Protein AF-A0A537J9L7-F1 (afdb_monomer_lite)

Foldseek 3Di:
DDDDDDDDDPPPPPPDPPPCPPPPPPPQKDEDEDEDELPDQWKKKAFQAWKWKAQPVPRDIDIDGHGIWTWGADPADTDIPNDDGGQKIKIADPDDWMDIPNRTDIGIYIYGYD

Structure (mmCIF, N/CA/C/O backbone):
data_AF-A0A537J9L7-F1
#
_entry.id   AF-A0A537J9L7-F1
#
loop_
_atom_site.group_PDB
_atom_site.id
_atom_site.type_symbol
_atom_site.label_atom_id
_atom_site.label_alt_id
_atom_site.label_comp_id
_atom_site.label_asym_id
_atom_site.label_entity_id
_atom_site.label_seq_id
_atom_site.pdbx_PDB_ins_code
_atom_site.Cartn_x
_atom_site.Cartn_y
_atom_site.Cartn_z
_atom_site.occupancy
_atom_site.B_iso_or_equiv
_atom_site.auth_seq_id
_atom_site.auth_comp_id
_atom_site.auth_asym_id
_atom_site.auth_atom_id
_atom_site.pdbx_PDB_model_num
ATOM 1 N N . MET A 1 1 ? 36.275 4.404 -80.588 1.00 40.88 1 MET A N 1
ATOM 2 C CA . MET A 1 1 ? 36.766 4.794 -79.246 1.00 40.88 1 MET A CA 1
ATOM 3 C C . MET A 1 1 ? 35.590 5.346 -78.438 1.00 40.88 1 MET A C 1
ATOM 5 O O . MET A 1 1 ? 34.680 5.914 -79.023 1.00 40.88 1 MET A O 1
ATOM 9 N N . ARG A 1 2 ? 35.578 5.025 -77.138 1.00 37.34 2 ARG A N 1
ATOM 10 C CA . ARG A 1 2 ? 34.521 5.150 -76.103 1.00 37.34 2 ARG A CA 1
ATOM 11 C C . ARG A 1 2 ? 33.831 6.533 -76.073 1.00 37.34 2 ARG A C 1
ATOM 13 O O . ARG A 1 2 ? 34.521 7.538 -76.055 1.00 37.34 2 ARG A O 1
ATOM 20 N N . ARG A 1 3 ? 32.500 6.617 -76.245 1.00 44.59 3 ARG A N 1
ATOM 21 C CA . ARG A 1 3 ? 31.430 6.669 -75.208 1.00 44.59 3 ARG A CA 1
ATOM 22 C C . ARG A 1 3 ? 31.696 7.649 -74.057 1.00 44.59 3 ARG A C 1
ATOM 24 O O . ARG A 1 3 ? 32.409 7.277 -73.135 1.00 44.59 3 ARG A O 1
ATOM 31 N N . VAL A 1 4 ? 30.999 8.792 -74.047 1.00 41.19 4 VAL A N 1
ATOM 32 C CA . VAL A 1 4 ? 30.628 9.516 -72.815 1.00 41.19 4 VAL A CA 1
ATOM 33 C C . VAL A 1 4 ? 29.240 10.147 -73.004 1.00 41.19 4 VAL A C 1
ATOM 35 O O . VAL A 1 4 ? 29.098 11.177 -73.652 1.00 41.19 4 VAL A O 1
ATOM 38 N N . VAL A 1 5 ? 28.208 9.494 -72.464 1.00 42.59 5 VAL A N 1
ATOM 39 C CA . VAL A 1 5 ? 26.888 10.092 -72.206 1.00 42.59 5 VAL A CA 1
ATOM 40 C C . VAL A 1 5 ? 26.945 10.582 -70.764 1.00 42.59 5 VAL A C 1
ATOM 42 O O . VAL A 1 5 ? 27.131 9.781 -69.848 1.00 42.59 5 VAL A O 1
ATOM 45 N N . ALA A 1 6 ? 26.875 11.897 -70.570 1.00 43.22 6 ALA A N 1
ATOM 46 C CA . ALA A 1 6 ? 26.967 12.521 -69.259 1.00 43.22 6 ALA A CA 1
ATOM 47 C C . ALA A 1 6 ? 25.659 12.317 -68.475 1.00 43.22 6 ALA A C 1
ATOM 49 O O . ALA A 1 6 ? 24.666 13.002 -68.689 1.00 43.22 6 ALA A O 1
ATOM 50 N N . ALA A 1 7 ? 25.696 11.298 -67.617 1.00 40.88 7 ALA A N 1
ATOM 51 C CA . ALA A 1 7 ? 25.102 11.208 -66.286 1.00 40.88 7 ALA A CA 1
ATOM 52 C C . ALA A 1 7 ? 23.870 12.091 -65.986 1.00 40.88 7 ALA A C 1
ATOM 54 O O . ALA A 1 7 ? 23.977 13.169 -65.406 1.00 40.88 7 ALA A O 1
ATOM 55 N N . ALA A 1 8 ? 22.683 11.543 -66.246 1.00 49.94 8 ALA A N 1
ATOM 56 C CA . ALA A 1 8 ? 21.490 11.863 -65.474 1.00 49.94 8 ALA A CA 1
ATOM 57 C C . ALA A 1 8 ? 21.466 10.960 -64.233 1.00 49.94 8 ALA A C 1
ATOM 59 O O . ALA A 1 8 ? 21.134 9.787 -64.349 1.00 49.94 8 ALA A O 1
ATOM 60 N N . LEU A 1 9 ? 21.856 11.473 -63.065 1.00 41.25 9 LEU A N 1
ATOM 61 C CA . LEU A 1 9 ? 21.552 10.867 -61.761 1.00 41.25 9 LEU A CA 1
ATOM 62 C C . LEU A 1 9 ? 21.852 11.894 -60.662 1.00 41.25 9 LEU A C 1
ATOM 64 O O . LEU A 1 9 ? 22.843 11.819 -59.940 1.00 41.25 9 LEU A O 1
ATOM 68 N N . ALA A 1 10 ? 20.977 12.896 -60.555 1.00 45.22 10 ALA A N 1
ATOM 69 C CA . ALA A 1 10 ? 20.867 13.717 -59.356 1.00 45.22 10 ALA A CA 1
ATOM 70 C C . ALA A 1 10 ? 20.276 12.834 -58.248 1.00 45.22 10 ALA A C 1
ATOM 72 O O . ALA A 1 10 ? 19.066 12.773 -58.041 1.00 45.22 10 ALA A O 1
ATOM 73 N N . VAL A 1 11 ? 21.156 12.069 -57.604 1.00 48.31 11 VAL A N 1
ATOM 74 C CA . VAL A 1 11 ? 20.859 11.208 -56.463 1.00 48.31 11 VAL A CA 1
ATOM 75 C C . VAL A 1 11 ? 20.385 12.097 -55.318 1.00 48.31 11 VAL A C 1
ATOM 77 O O . VAL A 1 11 ? 21.160 12.744 -54.618 1.00 48.31 11 VAL A O 1
ATOM 80 N N . SER A 1 12 ? 19.067 12.157 -55.168 1.00 44.59 12 SER A N 1
ATOM 81 C CA . SER A 1 12 ? 18.372 12.725 -54.024 1.00 44.59 12 SER A CA 1
ATOM 82 C C . SER A 1 12 ? 18.636 11.815 -52.822 1.00 44.59 12 SER A C 1
ATOM 84 O O . SER A 1 12 ? 17.889 10.878 -52.565 1.00 44.59 12 SER A O 1
ATOM 86 N N . LEU A 1 13 ? 19.746 12.030 -52.118 1.00 45.38 13 LEU A N 1
ATOM 87 C CA . LEU A 1 13 ? 20.091 11.251 -50.926 1.00 45.38 13 LEU A CA 1
ATOM 88 C C . LEU A 1 13 ? 20.597 12.163 -49.808 1.00 45.38 13 LEU A C 1
ATOM 90 O O . LEU A 1 13 ? 21.696 12.010 -49.291 1.00 45.38 13 LEU A O 1
ATOM 94 N N . VAL A 1 14 ? 19.767 13.136 -49.435 1.00 48.94 14 VAL A N 1
ATOM 95 C CA . VAL A 1 14 ? 19.960 13.949 -48.226 1.00 48.94 14 VAL A CA 1
ATOM 96 C C . VAL A 1 14 ? 18.695 13.874 -47.375 1.00 48.94 14 VAL A C 1
ATOM 98 O O . VAL A 1 14 ? 18.113 14.892 -47.066 1.00 48.94 14 VAL A O 1
ATOM 101 N N . TYR A 1 15 ? 18.209 12.676 -47.037 1.00 44.31 15 TYR A N 1
ATOM 102 C CA . TYR A 1 15 ? 17.144 12.500 -46.032 1.00 44.31 15 TYR A CA 1
ATOM 103 C C . TYR A 1 15 ? 17.119 11.058 -45.510 1.00 44.31 15 TYR A C 1
ATOM 105 O O . TYR A 1 15 ? 16.225 10.294 -45.843 1.00 44.31 15 TYR A O 1
ATOM 113 N N . ALA A 1 16 ? 18.105 10.656 -44.703 1.00 45.28 16 ALA A N 1
ATOM 114 C CA . ALA A 1 16 ? 17.969 9.471 -43.840 1.00 45.28 16 ALA A CA 1
ATOM 115 C C . ALA A 1 16 ? 19.059 9.397 -42.754 1.00 45.28 16 ALA A C 1
ATOM 117 O O . ALA A 1 16 ? 19.626 8.341 -42.503 1.00 45.28 16 ALA A O 1
ATOM 118 N N . VAL A 1 17 ? 19.366 10.510 -42.084 1.00 45.06 17 VAL A N 1
ATOM 119 C CA . VAL A 1 17 ? 20.035 10.453 -40.768 1.00 45.06 17 VAL A CA 1
ATOM 120 C C . VAL A 1 17 ? 19.106 11.064 -39.722 1.00 45.06 17 VAL A C 1
ATOM 122 O O . VAL A 1 17 ? 19.493 11.859 -38.877 1.00 45.06 17 VAL A O 1
ATOM 125 N N . ALA A 1 18 ? 17.824 10.700 -39.794 1.00 44.88 18 ALA A N 1
ATOM 126 C CA . ALA A 1 18 ? 16.973 10.747 -38.619 1.00 44.88 18 ALA A CA 1
ATOM 127 C C . ALA A 1 18 ? 17.392 9.541 -37.782 1.00 44.88 18 ALA A C 1
ATOM 129 O O . ALA A 1 18 ? 17.068 8.403 -38.122 1.00 44.88 18 ALA A O 1
ATOM 130 N N . GLY A 1 19 ? 18.205 9.788 -36.753 1.00 44.50 19 GLY A N 1
ATOM 131 C CA . GLY A 1 19 ? 18.598 8.772 -35.790 1.00 44.50 19 GLY A CA 1
ATOM 132 C C . GLY A 1 19 ? 17.366 7.974 -35.392 1.00 44.50 19 GLY A C 1
ATOM 133 O O . GLY A 1 19 ? 16.403 8.537 -34.870 1.00 44.50 19 GLY A O 1
ATOM 134 N N . ALA A 1 20 ? 17.384 6.679 -35.702 1.00 46.75 20 ALA A N 1
ATOM 135 C CA . ALA A 1 20 ? 16.354 5.731 -35.329 1.00 46.75 20 ALA A CA 1
ATOM 136 C C . ALA A 1 20 ? 16.357 5.597 -33.802 1.00 46.75 20 ALA A C 1
ATOM 138 O O . ALA A 1 20 ? 16.870 4.635 -33.229 1.00 46.75 20 ALA A O 1
ATOM 139 N N . ARG A 1 21 ? 15.800 6.601 -33.123 1.00 49.91 21 ARG A N 1
ATOM 140 C CA . ARG A 1 21 ? 15.359 6.507 -31.744 1.00 49.91 21 ARG A CA 1
ATOM 141 C C . ARG A 1 21 ? 14.213 5.515 -31.816 1.00 49.91 21 ARG A C 1
ATOM 143 O O . ARG A 1 21 ? 13.104 5.877 -32.200 1.00 49.91 21 ARG A O 1
ATOM 150 N N . ARG A 1 22 ? 14.533 4.234 -31.593 1.00 53.59 22 ARG A N 1
ATOM 151 C CA . ARG A 1 22 ? 13.537 3.164 -31.506 1.00 53.59 22 ARG A CA 1
ATOM 152 C C . ARG A 1 22 ? 12.390 3.719 -30.660 1.00 53.59 22 ARG A C 1
ATOM 154 O O . ARG A 1 22 ? 12.694 4.230 -29.578 1.00 53.59 22 ARG A O 1
ATOM 161 N N . PRO A 1 23 ? 11.134 3.704 -31.136 1.00 50.44 23 PRO A N 1
ATOM 162 C CA . PRO A 1 23 ? 10.026 4.106 -30.291 1.00 50.44 23 PRO A CA 1
ATOM 163 C C . PRO A 1 23 ? 10.133 3.262 -29.024 1.00 50.44 23 PRO A C 1
ATOM 165 O O . PRO A 1 23 ? 10.124 2.032 -29.090 1.00 50.44 23 PRO A O 1
ATOM 168 N N . ALA A 1 24 ? 10.358 3.919 -27.886 1.00 59.25 24 ALA A N 1
ATOM 169 C CA . ALA A 1 24 ? 10.201 3.258 -26.609 1.00 59.25 24 ALA A CA 1
ATOM 170 C C . ALA A 1 24 ? 8.742 2.817 -26.602 1.00 59.25 24 ALA A C 1
ATOM 172 O O . ALA A 1 24 ? 7.848 3.662 -26.661 1.00 59.25 24 ALA A O 1
ATOM 173 N N . LEU A 1 25 ? 8.504 1.506 -26.664 1.00 55.66 25 LEU A N 1
ATOM 174 C CA . LEU A 1 25 ? 7.165 0.976 -26.484 1.00 55.66 25 LEU A CA 1
ATOM 175 C C . LEU A 1 25 ? 6.697 1.519 -25.137 1.00 55.66 25 LEU A C 1
ATOM 177 O O . LEU A 1 25 ? 7.298 1.207 -24.108 1.00 55.66 25 LEU A O 1
ATOM 181 N N . ALA A 1 26 ? 5.699 2.400 -25.168 1.00 54.97 26 ALA A N 1
ATOM 182 C CA . ALA A 1 26 ? 5.035 2.893 -23.978 1.00 54.97 26 ALA A CA 1
ATOM 183 C C . ALA A 1 26 ? 4.293 1.698 -23.373 1.00 54.97 26 ALA A C 1
ATOM 185 O O . ALA A 1 26 ? 3.144 1.420 -23.698 1.00 54.97 26 ALA A O 1
ATOM 186 N N . PHE A 1 27 ? 5.013 0.907 -22.586 1.00 53.00 27 PHE A N 1
ATOM 187 C CA . PHE A 1 27 ? 4.430 -0.142 -21.779 1.00 53.00 27 PHE A CA 1
ATOM 188 C C . PHE A 1 27 ? 3.949 0.530 -20.501 1.00 53.00 27 PHE A C 1
ATOM 190 O O . PHE A 1 27 ? 4.728 0.738 -19.573 1.00 53.00 27 PHE A O 1
ATOM 197 N N . GLU A 1 28 ? 2.678 0.922 -20.478 1.00 59.97 28 GLU A N 1
ATOM 198 C CA . GLU A 1 28 ? 2.016 1.222 -19.215 1.00 59.97 28 GLU A CA 1
ATOM 199 C C . GLU A 1 28 ? 1.776 -0.112 -18.501 1.00 59.97 28 GLU A C 1
ATOM 201 O O . GLU A 1 28 ? 1.071 -0.976 -19.035 1.00 59.97 28 GLU A O 1
ATOM 206 N N . PRO A 1 29 ? 2.385 -0.337 -17.322 1.00 60.00 29 PRO A N 1
ATOM 207 C CA . PRO A 1 29 ? 2.087 -1.525 -16.546 1.00 60.00 29 PRO A CA 1
ATOM 208 C C . PRO A 1 29 ? 0.586 -1.545 -16.236 1.00 60.00 29 PRO A C 1
ATOM 210 O O . PRO A 1 29 ? 0.025 -0.490 -15.925 1.00 60.00 29 PRO A O 1
ATOM 213 N N . PRO A 1 30 ? -0.077 -2.713 -16.273 1.00 62.72 30 PRO A N 1
ATOM 214 C CA . PRO A 1 30 ? -1.477 -2.793 -15.885 1.00 62.72 30 PRO A CA 1
ATOM 215 C C . PRO A 1 30 ? -1.659 -2.238 -14.463 1.00 62.72 30 PRO A C 1
ATOM 217 O O . PRO A 1 30 ? -0.919 -2.592 -13.540 1.00 62.72 30 PRO A O 1
ATOM 220 N N . LEU A 1 31 ? -2.634 -1.338 -14.302 1.00 64.75 31 LEU A N 1
ATOM 221 C CA . LEU A 1 31 ? -3.031 -0.787 -13.009 1.00 64.75 31 LEU A CA 1
ATOM 222 C C . LEU A 1 31 ? -4.081 -1.703 -12.385 1.00 64.75 31 LEU A C 1
ATOM 224 O O . LEU A 1 31 ? -5.191 -1.829 -12.903 1.00 64.75 31 LEU A O 1
ATOM 228 N N . ILE A 1 32 ? -3.743 -2.309 -11.253 1.00 69.25 32 ILE A N 1
ATOM 229 C CA . ILE A 1 32 ? -4.633 -3.186 -10.503 1.00 69.25 32 ILE A CA 1
ATOM 230 C C . ILE A 1 32 ? -5.061 -2.453 -9.236 1.00 69.25 32 ILE A C 1
ATOM 232 O O . ILE A 1 32 ? -4.240 -2.008 -8.435 1.00 69.25 32 ILE A O 1
ATOM 236 N N . ARG A 1 33 ? -6.372 -2.302 -9.058 1.00 68.00 33 ARG A N 1
ATOM 237 C CA . ARG A 1 33 ? -6.948 -1.675 -7.867 1.00 68.00 33 ARG A CA 1
ATOM 238 C C . ARG A 1 33 ? -7.299 -2.763 -6.868 1.00 68.00 33 ARG A C 1
ATOM 240 O O . ARG A 1 33 ? -8.108 -3.635 -7.175 1.00 68.00 33 ARG A O 1
ATOM 247 N N . VAL A 1 34 ? -6.706 -2.697 -5.685 1.00 63.03 34 VAL A N 1
ATOM 248 C CA . VAL A 1 34 ? -7.004 -3.602 -4.577 1.00 63.03 34 VAL A CA 1
ATOM 249 C C . VAL A 1 34 ? -7.701 -2.775 -3.503 1.00 63.03 34 VAL A C 1
ATOM 251 O O . VAL A 1 34 ? -7.100 -1.918 -2.855 1.00 63.03 34 VAL A O 1
ATOM 254 N N . GLY A 1 35 ? -9.009 -2.992 -3.360 1.00 58.38 35 GLY A N 1
ATOM 255 C CA . GLY A 1 35 ? -9.789 -2.360 -2.300 1.00 58.38 35 GLY A CA 1
ATOM 256 C C . GLY A 1 35 ? -9.336 -2.871 -0.936 1.00 58.38 35 GLY A C 1
ATOM 257 O O . GLY A 1 35 ? -9.283 -4.081 -0.720 1.00 58.38 35 GLY A O 1
ATOM 258 N N . VAL A 1 36 ? -9.016 -1.954 -0.027 1.00 59.00 36 VAL A N 1
ATOM 259 C CA . VAL A 1 36 ? -8.751 -2.261 1.379 1.00 59.00 36 VAL A CA 1
ATOM 260 C C . VAL A 1 36 ? -10.028 -1.968 2.149 1.00 59.00 36 VAL A C 1
ATOM 262 O O . VAL A 1 36 ? -10.325 -0.812 2.455 1.00 59.00 36 VAL A O 1
ATOM 265 N N . ALA A 1 37 ? -10.804 -3.014 2.427 1.00 54.00 37 ALA A N 1
ATOM 266 C CA . ALA A 1 37 ? -11.965 -2.888 3.297 1.00 54.00 37 ALA A CA 1
ATOM 267 C C . ALA A 1 37 ? -11.502 -2.489 4.707 1.00 54.00 37 ALA A C 1
ATOM 269 O O . ALA A 1 37 ? -10.562 -3.084 5.232 1.00 54.00 37 ALA A O 1
ATOM 270 N N . VAL A 1 38 ? -12.177 -1.516 5.329 1.00 53.62 38 VAL A N 1
ATOM 271 C CA . VAL A 1 38 ? -11.893 -1.059 6.708 1.00 53.62 38 VAL A CA 1
ATOM 272 C C . VAL A 1 38 ? -11.978 -2.196 7.738 1.00 53.62 38 VAL A C 1
ATOM 274 O O . VAL A 1 38 ? -11.358 -2.109 8.793 1.00 53.62 38 VAL A O 1
ATOM 277 N N . GLU A 1 39 ? -12.693 -3.279 7.426 1.00 56.97 39 GLU A N 1
ATOM 278 C CA . GLU A 1 39 ? -12.819 -4.465 8.285 1.00 56.97 39 GLU A CA 1
ATOM 279 C C . GLU A 1 39 ? -11.586 -5.387 8.268 1.00 56.97 39 GLU A C 1
ATOM 281 O O . GLU A 1 39 ? -11.473 -6.274 9.114 1.00 56.97 39 GLU A O 1
ATOM 286 N N . LEU A 1 40 ? -10.644 -5.190 7.336 1.00 66.88 40 LEU A N 1
ATOM 287 C CA . LEU A 1 40 ? -9.374 -5.914 7.331 1.00 66.88 40 LEU A CA 1
ATOM 288 C C . LEU A 1 40 ? -8.335 -5.145 8.163 1.00 66.88 40 LEU A C 1
ATOM 290 O O . LEU A 1 40 ? -8.035 -3.995 7.839 1.00 66.88 40 LEU A O 1
ATOM 294 N N . PRO A 1 41 ? -7.733 -5.766 9.197 1.00 80.44 41 PRO A N 1
ATOM 295 C CA . PRO A 1 41 ? -6.807 -5.074 10.097 1.00 80.44 41 PRO A CA 1
ATOM 296 C C . PRO A 1 41 ? -5.519 -4.631 9.394 1.00 80.44 41 PRO A C 1
ATOM 298 O O . PRO A 1 41 ? -4.894 -3.665 9.816 1.00 80.44 41 PRO A O 1
ATOM 301 N N . ALA A 1 42 ? -5.126 -5.320 8.320 1.00 87.75 42 ALA A N 1
ATOM 302 C CA . ALA A 1 42 ? -4.017 -4.935 7.462 1.00 87.75 42 ALA A CA 1
ATOM 303 C C . ALA A 1 42 ? -4.124 -5.615 6.090 1.00 87.75 42 ALA A C 1
ATOM 305 O O . ALA A 1 42 ? -4.712 -6.692 5.958 1.00 87.75 42 ALA A O 1
ATOM 306 N N . ILE A 1 43 ? -3.471 -5.031 5.085 1.00 90.69 43 ILE A N 1
ATOM 307 C CA . ILE A 1 43 ? -3.077 -5.744 3.865 1.00 90.69 43 ILE A CA 1
ATOM 308 C C . ILE A 1 43 ? -1.582 -5.993 3.903 1.00 90.69 43 ILE A C 1
ATOM 310 O O . ILE A 1 43 ? -0.786 -5.067 4.054 1.00 90.69 43 ILE A O 1
ATOM 314 N N . ARG A 1 44 ? -1.203 -7.256 3.714 1.00 93.94 44 ARG A N 1
ATOM 315 C CA . ARG A 1 44 ? 0.190 -7.640 3.541 1.00 93.94 44 ARG A CA 1
ATOM 316 C C . ARG A 1 44 ? 0.582 -7.491 2.080 1.00 93.94 44 ARG A C 1
ATOM 318 O O . ARG A 1 44 ? -0.059 -8.077 1.209 1.00 93.94 44 ARG A O 1
ATOM 325 N N . ILE A 1 45 ? 1.658 -6.753 1.839 1.00 94.69 45 ILE A N 1
ATOM 326 C CA . ILE A 1 45 ? 2.304 -6.630 0.539 1.00 94.69 45 ILE A CA 1
ATOM 327 C C . ILE A 1 45 ? 3.669 -7.293 0.607 1.00 94.69 45 ILE A C 1
ATOM 329 O O . ILE A 1 45 ? 4.520 -6.875 1.388 1.00 94.69 45 ILE A O 1
ATOM 333 N N . ASP A 1 46 ? 3.881 -8.298 -0.231 1.00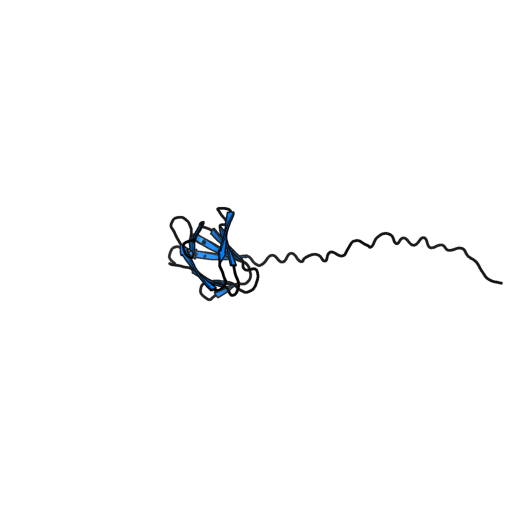 95.44 46 ASP A N 1
ATOM 334 C CA . ASP A 1 46 ? 5.179 -8.936 -0.408 1.00 95.44 46 ASP A CA 1
ATOM 335 C C . ASP A 1 46 ? 5.800 -8.470 -1.728 1.00 95.44 46 ASP A C 1
ATOM 337 O O . ASP A 1 46 ? 5.157 -8.508 -2.784 1.00 95.44 46 ASP A O 1
ATOM 341 N N . ALA A 1 47 ? 7.055 -8.032 -1.670 1.00 94.25 47 ALA A N 1
ATOM 342 C CA . ALA A 1 47 ? 7.799 -7.538 -2.818 1.00 94.25 47 ALA A CA 1
ATOM 343 C C . ALA A 1 47 ? 9.218 -8.119 -2.856 1.00 94.25 47 ALA A C 1
ATOM 345 O O . ALA A 1 47 ? 9.963 -8.048 -1.881 1.00 94.25 47 ALA A O 1
ATOM 346 N N . GLY A 1 48 ? 9.606 -8.670 -4.010 1.00 92.31 48 GLY A N 1
ATOM 347 C CA . GLY A 1 48 ? 10.956 -9.208 -4.237 1.00 92.31 48 GLY A CA 1
ATOM 348 C C . GLY A 1 48 ? 12.018 -8.155 -4.584 1.00 92.31 48 GLY A C 1
ATOM 349 O O . GLY A 1 48 ? 13.187 -8.494 -4.739 1.00 92.31 48 GLY A O 1
ATOM 350 N N . ALA A 1 49 ? 11.619 -6.895 -4.734 1.00 92.25 49 ALA A N 1
ATOM 351 C CA . ALA A 1 49 ? 12.476 -5.747 -5.004 1.00 92.25 49 ALA A CA 1
ATOM 352 C C . ALA A 1 49 ? 11.912 -4.525 -4.260 1.00 92.25 49 ALA A C 1
ATOM 354 O O . ALA A 1 49 ? 10.741 -4.570 -3.868 1.00 92.25 49 ALA A O 1
ATOM 355 N N . PRO A 1 50 ? 12.694 -3.444 -4.083 1.00 94.75 50 PRO A N 1
ATOM 356 C CA . PRO A 1 50 ? 12.177 -2.208 -3.515 1.00 94.75 50 PRO A CA 1
ATOM 357 C C . PRO A 1 50 ? 10.931 -1.704 -4.254 1.00 94.75 50 PRO A C 1
ATOM 359 O O . PRO A 1 50 ? 10.777 -1.888 -5.470 1.00 94.75 50 PRO A O 1
ATOM 362 N N . ILE A 1 51 ? 10.030 -1.083 -3.499 1.00 94.88 51 ILE A N 1
ATOM 363 C CA . ILE A 1 51 ? 8.760 -0.557 -3.992 1.00 94.88 51 ILE A CA 1
ATOM 364 C C . ILE A 1 51 ? 8.602 0.905 -3.602 1.00 94.88 51 ILE A C 1
ATOM 366 O O . ILE A 1 51 ? 8.945 1.319 -2.496 1.00 94.88 51 ILE A O 1
ATOM 370 N N . THR A 1 52 ? 8.020 1.686 -4.500 1.00 95.44 52 THR A N 1
ATOM 371 C CA . THR A 1 52 ? 7.597 3.055 -4.216 1.00 95.44 52 THR A CA 1
ATOM 372 C C . THR A 1 52 ? 6.147 3.028 -3.762 1.00 95.44 52 THR A C 1
ATOM 374 O O . THR A 1 52 ? 5.271 2.605 -4.519 1.00 95.44 52 THR A O 1
ATOM 377 N N . ALA A 1 53 ? 5.896 3.502 -2.544 1.00 95.44 53 ALA A N 1
ATOM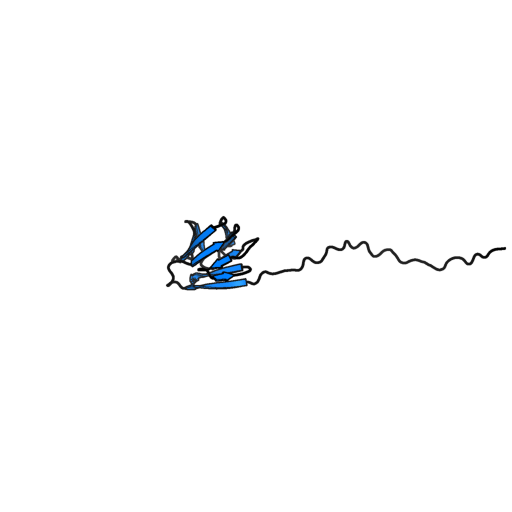 378 C CA . ALA A 1 53 ? 4.571 3.748 -1.995 1.00 95.44 53 ALA A CA 1
ATOM 379 C C . ALA A 1 53 ? 4.237 5.240 -2.123 1.00 95.44 53 ALA A C 1
ATOM 381 O O . ALA A 1 53 ? 4.662 6.060 -1.310 1.00 95.44 53 ALA A O 1
ATOM 382 N N . ALA A 1 54 ? 3.500 5.596 -3.174 1.00 95.12 54 ALA A N 1
ATOM 383 C CA . ALA A 1 54 ? 3.092 6.968 -3.449 1.00 95.12 54 ALA A CA 1
ATOM 384 C C . ALA A 1 54 ? 1.710 7.257 -2.857 1.00 95.12 54 ALA A C 1
ATOM 386 O O . ALA A 1 54 ? 0.730 6.598 -3.203 1.00 95.12 54 ALA A O 1
ATOM 387 N N . ASP A 1 55 ? 1.617 8.270 -2.002 1.00 93.38 55 ASP A N 1
ATOM 388 C CA . ASP A 1 55 ? 0.349 8.859 -1.590 1.00 93.38 55 ASP A CA 1
ATOM 389 C C . ASP A 1 55 ? -0.225 9.658 -2.761 1.00 93.38 55 ASP A C 1
ATOM 391 O O . ASP A 1 55 ? 0.241 10.748 -3.100 1.00 93.38 55 ASP A O 1
ATOM 395 N N . VAL A 1 56 ? -1.270 9.115 -3.382 1.00 89.69 56 VAL A N 1
ATOM 396 C CA . VAL A 1 56 ? -1.877 9.723 -4.571 1.00 89.69 56 VAL A CA 1
ATOM 397 C C . VAL A 1 56 ? -2.636 11.008 -4.226 1.00 89.69 56 VAL A C 1
ATOM 399 O O . VAL A 1 56 ? -2.877 11.836 -5.098 1.00 89.69 56 VAL A O 1
ATOM 402 N N . THR A 1 57 ? -3.011 11.196 -2.959 1.00 86.06 57 THR A N 1
ATOM 403 C CA . THR A 1 57 ? -3.785 12.363 -2.517 1.00 86.06 57 THR A CA 1
ATOM 404 C C . THR A 1 57 ? -2.871 13.528 -2.160 1.00 86.06 57 THR A C 1
ATOM 406 O O . THR A 1 57 ? -3.159 14.669 -2.509 1.00 86.06 57 THR A O 1
ATOM 409 N N . ARG A 1 58 ? -1.771 13.251 -1.451 1.00 85.94 58 ARG A N 1
ATOM 410 C CA . ARG A 1 58 ? -0.847 14.284 -0.953 1.00 85.94 58 ARG A CA 1
ATOM 411 C C . ARG A 1 58 ? 0.356 14.521 -1.865 1.00 85.94 58 ARG A C 1
ATOM 413 O O . ARG A 1 58 ? 1.063 15.504 -1.671 1.00 85.94 58 ARG A O 1
ATOM 420 N N . GLY A 1 59 ? 0.605 13.636 -2.831 1.00 87.94 59 GLY A N 1
ATOM 421 C CA . GLY A 1 59 ? 1.751 13.726 -3.739 1.00 87.94 59 GLY A CA 1
ATOM 422 C C . GLY A 1 59 ? 3.097 13.402 -3.083 1.00 87.94 59 GLY A C 1
ATOM 423 O O . GLY A 1 59 ? 4.138 13.657 -3.682 1.00 87.94 59 GLY A O 1
ATOM 424 N N . SER A 1 60 ? 3.098 12.856 -1.864 1.00 89.69 60 SER A N 1
ATOM 425 C CA . SER A 1 60 ? 4.300 12.356 -1.197 1.00 89.69 60 SER A CA 1
ATOM 426 C C . SER A 1 60 ? 4.558 10.891 -1.554 1.00 89.69 60 SER A C 1
ATOM 428 O O . SER A 1 60 ? 3.664 10.167 -1.992 1.00 89.69 60 SER A O 1
ATOM 430 N N . SER A 1 61 ? 5.788 10.425 -1.356 1.00 92.75 61 SER A N 1
ATOM 431 C CA . SER A 1 61 ? 6.141 9.022 -1.569 1.00 92.75 61 SER A CA 1
ATOM 432 C C . SER A 1 61 ? 7.186 8.547 -0.575 1.00 92.75 61 SER A C 1
ATOM 434 O O . SER A 1 61 ? 8.065 9.316 -0.189 1.00 92.75 61 SER A O 1
ATOM 436 N N . ALA A 1 62 ? 7.125 7.265 -0.233 1.00 92.81 62 ALA A N 1
ATOM 437 C CA . ALA A 1 62 ? 8.162 6.560 0.506 1.00 92.81 62 ALA A CA 1
ATOM 438 C C . ALA A 1 62 ? 8.691 5.389 -0.329 1.00 92.81 62 ALA A C 1
ATOM 440 O O . ALA A 1 62 ? 7.930 4.750 -1.058 1.00 92.81 62 ALA A O 1
ATOM 441 N N . VAL A 1 63 ? 9.987 5.105 -0.214 1.00 95.31 63 VAL A N 1
ATOM 442 C CA . VAL A 1 63 ? 10.577 3.873 -0.747 1.00 95.31 63 VAL A CA 1
ATOM 443 C C . VAL A 1 63 ? 10.593 2.849 0.376 1.00 95.31 63 VAL A C 1
ATOM 445 O O . VAL A 1 63 ? 11.044 3.141 1.482 1.00 95.31 63 VAL A O 1
ATOM 448 N N . LEU A 1 64 ? 10.070 1.665 0.088 1.00 94.69 64 LEU A N 1
ATOM 449 C CA . LEU A 1 64 ? 10.089 0.517 0.977 1.00 94.69 64 LEU A CA 1
ATOM 450 C C . LEU A 1 64 ? 11.020 -0.526 0.362 1.00 94.69 64 LEU A C 1
ATOM 452 O O . LEU A 1 64 ? 10.888 -0.862 -0.815 1.00 94.69 64 LEU A O 1
ATOM 456 N N . GLU A 1 65 ? 11.968 -1.024 1.147 1.00 95.81 65 GLU A N 1
ATOM 457 C CA . GLU A 1 65 ? 12.902 -2.058 0.697 1.00 95.81 65 GLU A CA 1
ATOM 458 C C . GLU A 1 65 ? 12.184 -3.366 0.326 1.00 95.81 65 GLU A C 1
ATOM 460 O O . GLU A 1 65 ? 11.009 -3.581 0.640 1.00 95.81 65 GLU A O 1
ATOM 465 N N . ALA A 1 66 ? 12.894 -4.267 -0.354 1.00 94.38 66 ALA A N 1
ATOM 466 C CA . ALA A 1 66 ? 12.369 -5.600 -0.637 1.00 94.38 66 ALA A CA 1
ATOM 467 C C . ALA A 1 66 ? 11.986 -6.320 0.670 1.00 94.38 66 ALA A C 1
ATOM 469 O O . ALA A 1 66 ? 12.735 -6.294 1.647 1.00 94.38 66 ALA A O 1
ATOM 470 N N . GLY A 1 67 ? 10.828 -6.979 0.687 1.00 95.06 67 GLY A N 1
ATOM 471 C CA . GLY A 1 67 ? 10.325 -7.653 1.878 1.00 95.06 67 GLY A CA 1
ATOM 472 C C . GLY A 1 67 ? 8.805 -7.677 1.974 1.00 95.06 67 GLY A C 1
ATOM 473 O O . GLY A 1 67 ? 8.092 -7.554 0.977 1.00 95.06 67 GLY A O 1
ATOM 474 N N . SER A 1 68 ? 8.328 -7.862 3.203 1.00 96.38 68 SER A N 1
ATOM 475 C CA . SER A 1 68 ? 6.910 -7.934 3.547 1.00 96.38 68 SER A CA 1
ATOM 476 C C . SER A 1 68 ? 6.503 -6.715 4.361 1.00 96.38 68 SER A C 1
ATOM 478 O O . SER A 1 68 ? 7.087 -6.444 5.408 1.00 96.38 68 SER A O 1
ATOM 480 N N . TRP A 1 69 ? 5.464 -6.022 3.909 1.00 96.38 69 TRP A N 1
ATOM 481 C CA . TRP A 1 69 ? 4.980 -4.782 4.505 1.00 96.38 69 TRP A CA 1
ATOM 482 C C . TRP A 1 69 ? 3.506 -4.910 4.867 1.00 96.38 69 TRP A C 1
ATOM 484 O O . TRP A 1 69 ? 2.698 -5.348 4.049 1.00 96.38 69 TRP A O 1
ATOM 494 N N . ALA A 1 70 ? 3.154 -4.523 6.090 1.00 94.81 70 ALA A N 1
ATOM 495 C CA . ALA A 1 70 ? 1.769 -4.433 6.528 1.00 94.81 70 ALA A CA 1
ATOM 496 C C . ALA A 1 70 ? 1.272 -2.996 6.343 1.00 94.81 70 ALA A C 1
ATOM 498 O O . ALA A 1 70 ? 1.833 -2.061 6.913 1.00 94.81 70 ALA A O 1
ATOM 499 N N . PHE A 1 71 ? 0.234 -2.835 5.526 1.00 93.94 71 PHE A N 1
ATOM 500 C CA . PHE A 1 71 ? -0.497 -1.584 5.374 1.00 93.94 71 PHE A CA 1
ATOM 501 C C . PHE A 1 71 ? -1.740 -1.644 6.246 1.00 93.94 71 PHE A C 1
ATOM 503 O O . PHE A 1 71 ? -2.675 -2.389 5.950 1.00 93.94 71 PHE A O 1
ATOM 510 N N . GLU A 1 72 ? -1.740 -0.864 7.317 1.00 92.31 72 GLU A N 1
ATOM 511 C CA . GLU A 1 72 ? -2.831 -0.813 8.286 1.00 92.31 72 GLU A CA 1
ATOM 512 C C . GLU A 1 72 ? -3.721 0.404 7.995 1.00 92.31 72 GLU A C 1
ATOM 514 O O . GLU A 1 72 ? -3.205 1.515 7.813 1.00 92.31 72 GLU A O 1
ATOM 519 N N . PRO A 1 73 ? -5.052 0.244 7.92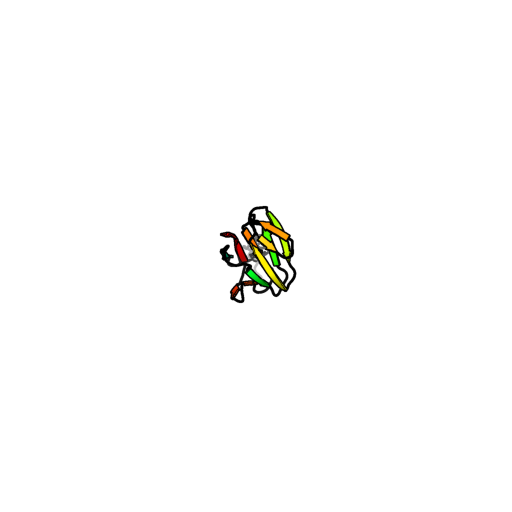2 1.00 91.06 73 PRO A N 1
ATOM 520 C CA . PRO A 1 73 ? -5.951 1.373 7.756 1.00 91.06 73 PRO A CA 1
ATOM 521 C C . PRO A 1 73 ? -5.984 2.228 9.031 1.00 91.06 73 PRO A C 1
ATOM 523 O O . PRO A 1 73 ? -6.013 1.729 10.151 1.00 91.06 73 PRO A O 1
ATOM 526 N N . THR A 1 74 ? -6.044 3.547 8.863 1.00 90.25 74 THR A N 1
ATOM 527 C CA . THR A 1 74 ? -6.220 4.521 9.952 1.00 90.25 74 THR A CA 1
ATOM 528 C C . THR A 1 74 ? -7.404 5.441 9.645 1.00 90.25 74 THR A C 1
ATOM 530 O O . THR A 1 74 ? -7.829 5.520 8.489 1.00 90.25 74 THR A O 1
ATOM 533 N N . PRO A 1 75 ? -7.934 6.207 10.620 1.00 88.12 75 PRO A N 1
ATOM 534 C CA . PRO A 1 75 ? -9.007 7.172 10.366 1.00 88.12 75 PRO A CA 1
ATOM 535 C C . PRO A 1 75 ? -8.712 8.186 9.250 1.00 88.12 75 PRO A C 1
ATOM 537 O O . PRO A 1 75 ? -9.645 8.677 8.614 1.00 88.12 75 PRO A O 1
ATOM 540 N N . SER A 1 76 ? -7.433 8.461 8.982 1.00 87.56 76 SER A N 1
ATOM 541 C CA . SER A 1 76 ? -6.978 9.478 8.027 1.00 87.56 76 SER A CA 1
ATOM 542 C C . SER A 1 76 ? -6.334 8.903 6.759 1.00 87.56 76 SER A C 1
ATOM 544 O O . SER A 1 76 ? -5.948 9.675 5.880 1.00 87.56 76 SER A O 1
ATOM 546 N N . GLY A 1 77 ? -6.197 7.577 6.645 1.00 91.38 77 GLY A N 1
ATOM 547 C CA . GLY A 1 77 ? -5.533 6.940 5.508 1.00 91.38 77 GLY A CA 1
ATOM 548 C C . GLY A 1 77 ? -4.980 5.558 5.833 1.00 91.38 77 GLY A C 1
ATOM 549 O O . GLY A 1 77 ? -5.720 4.690 6.287 1.00 91.38 77 GLY A O 1
ATOM 550 N N . MET A 1 78 ? -3.684 5.360 5.605 1.00 91.94 78 MET A N 1
ATOM 551 C CA . MET A 1 78 ? -2.968 4.119 5.913 1.00 91.94 78 MET A CA 1
ATOM 552 C C . MET A 1 78 ? -1.667 4.415 6.658 1.00 91.94 78 MET A C 1
ATOM 554 O O . MET A 1 78 ? -1.135 5.521 6.581 1.00 91.94 78 MET A O 1
ATOM 558 N N . VAL A 1 79 ? -1.139 3.429 7.371 1.00 93.81 79 VAL A N 1
ATOM 559 C CA . VAL A 1 79 ? 0.205 3.469 7.948 1.00 93.81 79 VAL A CA 1
ATOM 560 C C . VAL A 1 79 ? 0.978 2.225 7.526 1.00 93.81 79 VAL A C 1
ATOM 562 O O . VAL A 1 79 ? 0.412 1.139 7.421 1.00 93.81 79 VAL A O 1
ATOM 565 N N . VAL A 1 80 ? 2.269 2.395 7.252 1.00 94.81 80 VAL A N 1
ATOM 566 C CA . VAL A 1 80 ? 3.203 1.300 6.969 1.00 94.81 80 VAL A CA 1
ATOM 567 C C . VAL A 1 80 ? 4.509 1.568 7.702 1.00 94.81 80 VAL A C 1
ATOM 569 O O . VAL A 1 80 ? 5.114 2.624 7.525 1.00 94.81 80 VAL A O 1
ATOM 572 N N . SER A 1 81 ? 4.925 0.650 8.577 1.00 91.50 81 SER A N 1
ATOM 573 C CA . SER A 1 81 ? 6.167 0.762 9.365 1.00 91.50 81 SER A CA 1
ATOM 574 C C . SER A 1 81 ? 6.362 2.140 10.022 1.00 91.50 81 SER A C 1
ATOM 576 O O . SER A 1 81 ? 7.428 2.744 9.940 1.00 91.50 81 SER A O 1
ATOM 578 N N . GLY A 1 82 ? 5.295 2.679 10.623 1.00 90.00 82 GLY A N 1
ATOM 579 C CA . GLY A 1 82 ? 5.287 3.996 11.276 1.00 90.00 82 GLY A CA 1
ATOM 580 C C . GLY A 1 82 ? 5.174 5.206 10.336 1.00 90.00 82 GLY A C 1
ATOM 581 O O . GLY A 1 82 ? 5.021 6.329 10.809 1.00 90.00 82 GLY A O 1
ATOM 582 N N . THR A 1 83 ? 5.189 5.006 9.016 1.00 91.38 83 THR A N 1
ATOM 583 C CA . THR A 1 83 ? 5.006 6.071 8.021 1.00 91.38 83 THR A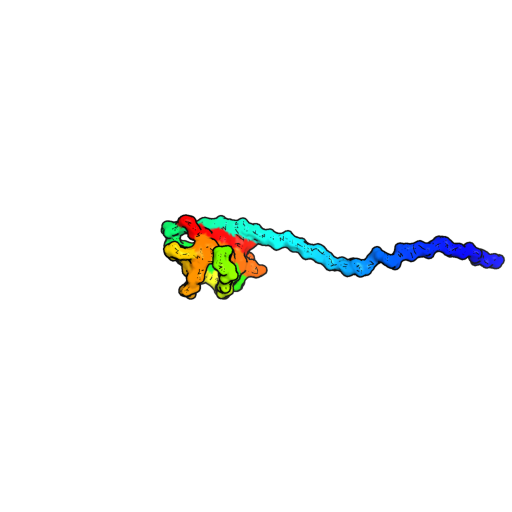 CA 1
ATOM 584 C C . THR A 1 83 ? 3.529 6.250 7.701 1.00 91.38 83 THR A C 1
ATOM 586 O O . THR A 1 83 ? 2.883 5.339 7.183 1.00 91.38 83 THR A O 1
ATOM 589 N N . ALA A 1 84 ? 2.990 7.434 7.992 1.00 92.69 84 ALA A N 1
ATOM 590 C CA . ALA A 1 84 ? 1.612 7.781 7.671 1.00 92.69 84 ALA A CA 1
ATOM 591 C C . ALA A 1 84 ? 1.458 8.155 6.189 1.00 92.69 84 ALA A C 1
ATOM 593 O O . ALA A 1 84 ? 2.159 9.026 5.672 1.00 92.69 84 ALA A O 1
ATOM 594 N N . LEU A 1 85 ? 0.478 7.542 5.534 1.00 92.19 85 LEU A N 1
ATOM 595 C CA . LEU A 1 85 ? 0.110 7.746 4.139 1.00 92.19 85 LEU A CA 1
ATOM 596 C C . LEU A 1 85 ? -1.375 8.125 4.035 1.00 92.19 85 LEU A C 1
ATOM 598 O O . LEU A 1 85 ? -2.174 7.897 4.948 1.00 92.19 85 LEU A O 1
ATOM 602 N N . GLY A 1 86 ? -1.756 8.732 2.919 1.00 92.12 86 GLY A N 1
ATOM 603 C CA . GLY A 1 86 ? -3.132 9.090 2.605 1.00 92.12 86 GLY A CA 1
ATOM 604 C C . GLY A 1 86 ? -4.055 7.884 2.385 1.00 92.12 86 GLY A C 1
ATOM 605 O O . GLY A 1 86 ? -3.637 6.727 2.447 1.00 92.12 86 GLY A O 1
ATOM 606 N N . PRO A 1 87 ? -5.347 8.139 2.118 1.00 91.12 87 PRO A N 1
AT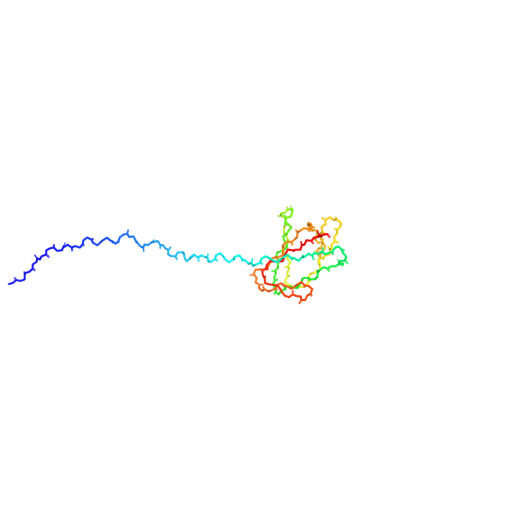OM 607 C CA . PRO A 1 87 ? -6.358 7.096 1.927 1.00 91.12 87 PRO A CA 1
ATOM 608 C C . PRO A 1 87 ? -6.199 6.309 0.624 1.00 91.12 87 PRO A C 1
ATOM 610 O O . PRO A 1 87 ? -6.849 5.278 0.458 1.00 91.12 87 PRO A O 1
ATOM 613 N N . MET A 1 88 ? -5.358 6.780 -0.296 1.00 92.12 88 MET A N 1
ATOM 614 C CA . MET A 1 88 ? -5.072 6.105 -1.552 1.00 92.12 88 MET A CA 1
ATOM 615 C C . MET A 1 88 ? -3.565 6.056 -1.778 1.00 92.12 88 MET A C 1
ATOM 617 O O . MET A 1 88 ? -2.921 7.096 -1.922 1.00 92.12 88 MET A O 1
ATOM 621 N N . VAL A 1 89 ? -3.017 4.844 -1.801 1.00 94.38 89 VAL A N 1
ATOM 622 C CA . VAL A 1 89 ? -1.583 4.593 -1.938 1.00 94.38 89 VAL A CA 1
ATOM 623 C C . VAL A 1 89 ? -1.345 3.740 -3.167 1.00 94.38 89 VAL A C 1
ATOM 625 O O . VAL A 1 89 ? -1.912 2.662 -3.317 1.00 94.38 89 VAL A O 1
ATOM 628 N N . ARG A 1 90 ? -0.477 4.218 -4.050 1.00 94.50 90 ARG A N 1
ATOM 629 C CA . ARG A 1 90 ? -0.048 3.506 -5.243 1.00 94.50 90 ARG A CA 1
ATOM 630 C C . ARG A 1 90 ? 1.301 2.856 -4.995 1.00 94.50 90 ARG A C 1
ATOM 632 O O . ARG A 1 90 ? 2.287 3.544 -4.749 1.00 94.50 90 ARG A O 1
ATOM 639 N N . LEU A 1 91 ? 1.336 1.539 -5.108 1.00 94.94 91 LEU A N 1
ATOM 640 C CA . LEU A 1 91 ? 2.522 0.713 -4.973 1.00 94.94 91 LEU A CA 1
ATOM 641 C C . LEU A 1 91 ? 3.045 0.359 -6.356 1.00 94.94 91 LEU A C 1
ATOM 643 O O . LEU A 1 91 ? 2.340 -0.247 -7.165 1.00 94.94 91 LEU A O 1
ATOM 647 N N . THR A 1 92 ? 4.286 0.742 -6.618 1.00 92.81 92 THR A N 1
ATOM 648 C CA . THR A 1 92 ? 4.975 0.440 -7.873 1.00 92.81 92 THR A CA 1
ATOM 649 C C . THR A 1 92 ? 6.283 -0.257 -7.556 1.00 92.81 92 THR A C 1
ATOM 651 O O . THR A 1 92 ? 7.030 0.210 -6.702 1.00 92.81 92 THR A O 1
ATOM 654 N N . SER A 1 93 ? 6.576 -1.350 -8.254 1.00 90.31 93 SER A N 1
ATOM 655 C CA . SER A 1 93 ? 7.910 -1.944 -8.246 1.00 90.31 93 SER A CA 1
ATOM 656 C C . SER A 1 93 ? 8.560 -1.747 -9.606 1.00 90.31 93 SER A C 1
ATOM 658 O O . SER A 1 93 ? 7.915 -1.949 -10.635 1.00 90.31 93 SER A O 1
ATOM 660 N N . GLU A 1 94 ? 9.837 -1.371 -9.622 1.00 83.25 94 GLU A N 1
ATOM 661 C CA . GLU A 1 94 ? 10.598 -1.257 -10.870 1.00 83.25 94 GLU A CA 1
ATOM 662 C C . GLU A 1 94 ? 10.849 -2.626 -11.515 1.00 83.25 94 GLU A C 1
ATOM 664 O O . GLU A 1 94 ? 11.057 -2.721 -12.727 1.00 83.25 94 GLU A O 1
ATOM 669 N N . LYS A 1 95 ? 10.861 -3.698 -10.709 1.00 82.38 95 LYS A N 1
ATOM 670 C CA . LYS A 1 95 ? 11.164 -5.064 -11.144 1.00 82.38 95 LYS A CA 1
ATOM 671 C C . LYS A 1 95 ? 10.415 -6.083 -10.292 1.00 82.38 95 LYS A C 1
ATOM 673 O O . LYS A 1 95 ? 10.389 -5.988 -9.075 1.00 82.38 95 LYS A O 1
ATOM 678 N N . GLY A 1 96 ? 9.916 -7.139 -10.924 1.00 80.44 96 GLY A N 1
ATOM 679 C CA . GLY A 1 96 ? 9.294 -8.259 -10.217 1.00 80.44 96 GLY A CA 1
ATOM 680 C C . GLY A 1 96 ? 7.778 -8.135 -10.072 1.00 80.44 96 GLY A C 1
ATOM 681 O O . GLY A 1 96 ? 7.120 -7.383 -10.789 1.00 80.44 96 GLY A O 1
ATOM 682 N N . VAL A 1 97 ? 7.223 -8.975 -9.202 1.00 86.44 97 VAL A N 1
ATOM 683 C CA . VAL A 1 97 ? 5.784 -9.127 -8.956 1.00 86.44 97 VAL A CA 1
ATOM 684 C C . VAL A 1 97 ? 5.499 -8.627 -7.546 1.00 86.44 97 VAL A C 1
ATOM 686 O O . VAL A 1 97 ? 6.251 -8.939 -6.622 1.00 86.44 97 VAL A O 1
ATOM 689 N N . LEU A 1 98 ? 4.419 -7.868 -7.389 1.00 89.75 98 LEU A N 1
ATOM 690 C CA . LEU A 1 98 ? 3.885 -7.504 -6.082 1.00 89.75 98 LEU A CA 1
ATOM 691 C C . LEU A 1 98 ? 2.856 -8.552 -5.685 1.00 89.75 98 LEU A C 1
ATOM 693 O O . LEU A 1 98 ? 2.041 -8.931 -6.518 1.00 89.75 98 LEU A O 1
ATOM 697 N N . SER A 1 99 ? 2.850 -9.004 -4.438 1.00 91.81 99 SER A N 1
ATOM 698 C CA . SER A 1 99 ? 1.786 -9.888 -3.953 1.00 91.81 99 SER A CA 1
ATOM 699 C C . SER A 1 99 ? 0.990 -9.195 -2.864 1.00 91.81 99 SER A C 1
ATOM 701 O O . SER A 1 99 ? 1.589 -8.677 -1.929 1.00 91.81 99 SER A O 1
ATOM 703 N N . ALA A 1 100 ? -0.339 -9.189 -2.967 1.00 91.00 100 ALA A N 1
ATOM 704 C CA . ALA A 1 100 ? -1.211 -8.721 -1.892 1.00 91.00 100 ALA A CA 1
ATOM 705 C C . ALA A 1 100 ? -1.919 -9.917 -1.255 1.00 91.00 100 ALA A C 1
ATOM 707 O O . ALA A 1 100 ? -2.630 -10.648 -1.943 1.00 91.00 100 ALA A O 1
ATOM 708 N N . ASN A 1 101 ? -1.702 -10.130 0.045 1.00 90.44 101 ASN A N 1
ATOM 709 C CA . ASN A 1 101 ? -2.224 -11.272 0.805 1.00 90.44 101 ASN A CA 1
ATOM 710 C C . ASN A 1 101 ? -1.960 -12.627 0.114 1.00 90.44 101 ASN A C 1
ATOM 712 O O . ASN A 1 101 ? -2.840 -13.479 0.022 1.00 90.44 101 ASN A O 1
ATOM 716 N N . GLY A 1 102 ? -0.747 -12.807 -0.417 1.00 87.81 102 GLY A N 1
ATOM 717 C CA . GLY A 1 102 ? -0.339 -14.020 -1.133 1.00 87.81 102 GLY A CA 1
ATOM 718 C C . GLY A 1 102 ? -0.810 -14.113 -2.588 1.00 87.81 102 GLY A C 1
ATOM 719 O O . GLY A 1 102 ? -0.345 -14.992 -3.309 1.00 87.81 102 GLY A O 1
ATOM 720 N N . GLN A 1 103 ? -1.669 -13.201 -3.055 1.00 88.44 103 GLN A N 1
ATOM 721 C CA . GLN A 1 103 ? -2.085 -13.157 -4.454 1.00 88.44 103 GLN A CA 1
ATOM 722 C C . GLN A 1 103 ? -1.091 -12.329 -5.282 1.00 88.44 103 GLN A C 1
ATOM 724 O O . GLN A 1 103 ? -0.935 -11.139 -5.004 1.00 88.44 103 GLN A O 1
ATOM 729 N N . PRO A 1 104 ? -0.439 -12.907 -6.307 1.00 88.69 104 PRO A N 1
ATOM 730 C CA . PRO A 1 104 ? 0.515 -12.188 -7.140 1.00 88.69 104 PRO A CA 1
ATOM 731 C C . PRO A 1 104 ? -0.174 -11.278 -8.163 1.00 88.69 104 PRO A C 1
ATOM 733 O O . PRO A 1 104 ? -1.138 -11.660 -8.828 1.00 88.69 104 PRO A O 1
ATOM 736 N N . TYR A 1 105 ? 0.405 -10.099 -8.356 1.00 84.25 105 TYR A N 1
ATOM 737 C CA . TYR A 1 105 ? -0.028 -9.056 -9.274 1.00 84.25 105 TYR A CA 1
ATOM 738 C C . TYR A 1 105 ? 1.163 -8.512 -10.063 1.00 84.25 105 TYR A C 1
ATOM 740 O O . TYR A 1 105 ? 2.224 -8.188 -9.524 1.00 84.25 105 TYR A O 1
ATOM 748 N N . ARG A 1 106 ? 0.980 -8.388 -11.378 1.00 79.88 106 ARG A N 1
ATOM 749 C CA . ARG A 1 106 ? 1.931 -7.689 -12.247 1.00 79.88 106 ARG A CA 1
ATOM 750 C C . ARG A 1 106 ? 1.518 -6.227 -12.353 1.00 79.88 106 ARG A C 1
ATOM 752 O O . ARG A 1 106 ? 0.340 -5.949 -12.544 1.00 79.88 106 ARG A O 1
ATOM 759 N N . GLY A 1 107 ? 2.493 -5.324 -12.304 1.00 78.75 107 GLY A N 1
ATOM 760 C CA . GLY A 1 107 ? 2.266 -3.893 -12.485 1.00 78.75 107 GLY A CA 1
ATOM 761 C C . GLY A 1 107 ? 2.064 -3.154 -11.168 1.00 78.75 107 GLY A C 1
ATOM 762 O O . GLY A 1 107 ? 2.830 -3.341 -10.225 1.00 78.75 107 GLY A O 1
ATOM 763 N N . VAL A 1 108 ? 1.075 -2.267 -11.142 1.00 87.00 108 VAL A N 1
ATOM 764 C CA . VAL A 1 108 ? 0.856 -1.313 -10.049 1.00 87.00 108 VAL A CA 1
ATOM 765 C C . VAL A 1 108 ? -0.303 -1.784 -9.176 1.00 87.00 108 VAL A C 1
ATOM 767 O O . VAL A 1 108 ? -1.356 -2.126 -9.709 1.00 87.00 108 VAL A O 1
ATOM 770 N N . ILE A 1 109 ? -0.136 -1.753 -7.851 1.00 89.94 109 ILE A N 1
ATOM 771 C CA . ILE A 1 109 ? -1.223 -1.997 -6.891 1.00 89.94 109 ILE A CA 1
ATOM 772 C C . ILE A 1 109 ? -1.674 -0.660 -6.305 1.00 89.94 109 ILE A C 1
ATOM 774 O O . ILE A 1 109 ? -0.894 0.029 -5.657 1.00 89.94 109 ILE A O 1
ATOM 778 N N . GLU A 1 110 ? -2.934 -0.287 -6.498 1.00 92.56 110 GLU A N 1
ATOM 779 C CA . GLU A 1 110 ? -3.542 0.850 -5.800 1.00 92.56 110 GLU A CA 1
ATOM 780 C C . GLU A 1 110 ? -4.325 0.341 -4.592 1.00 92.56 110 GLU A C 1
ATOM 782 O O . GLU A 1 110 ? -5.351 -0.321 -4.748 1.00 92.56 110 GLU A O 1
ATOM 787 N N . LEU A 1 111 ? -3.824 0.652 -3.400 1.00 90.69 111 LEU A N 1
ATOM 788 C CA . LEU A 1 111 ? -4.506 0.439 -2.136 1.00 90.69 111 LEU A CA 1
ATOM 789 C C . LEU A 1 111 ? -5.436 1.615 -1.878 1.00 90.69 111 LEU A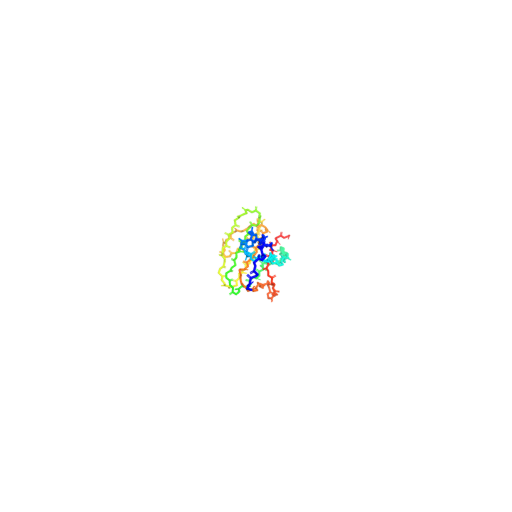 C 1
ATOM 791 O O . LEU A 1 111 ? -5.004 2.770 -1.857 1.00 90.69 111 LEU A O 1
ATOM 795 N N . ARG A 1 112 ? -6.713 1.320 -1.655 1.00 88.75 112 ARG A N 1
ATOM 796 C CA . ARG A 1 112 ? -7.712 2.329 -1.311 1.00 88.75 112 ARG A CA 1
ATOM 797 C C . ARG A 1 112 ? -8.385 1.969 -0.004 1.00 88.75 112 ARG A C 1
ATOM 799 O O . ARG A 1 112 ? -8.979 0.902 0.091 1.00 88.75 112 ARG A O 1
ATOM 806 N N . ARG A 1 113 ? -8.366 2.902 0.944 1.00 83.19 113 ARG A N 1
ATOM 807 C CA . ARG A 1 113 ? -9.252 2.872 2.104 1.00 83.19 113 ARG A CA 1
ATOM 808 C C . ARG A 1 113 ? -10.682 3.166 1.632 1.00 83.19 113 ARG A C 1
ATOM 810 O O . ARG A 1 113 ? -10.923 4.246 1.085 1.00 83.19 113 ARG A O 1
ATOM 817 N N . THR A 1 114 ? -11.596 2.214 1.806 1.00 72.12 114 THR A N 1
ATOM 818 C CA . THR A 1 114 ? -13.026 2.346 1.461 1.00 72.12 114 THR A CA 1
ATOM 819 C C . THR A 1 114 ? -13.907 2.281 2.686 1.00 72.12 114 THR A C 1
ATOM 821 O O . THR A 1 114 ? -13.719 1.309 3.448 1.00 72.12 114 THR A O 1
#

Organism: NCBI:txid2569760

Sequence (114 aa):
MRRVVAAALAVSLVYAVAGARRPALAFEPPLIRVGVAVELPAIRIDAGAPITAADVTRGSSAVLEAGSWAFEPTPSGMVVSGTALGPMVRLTSEKGVLSANGQPYRGVIELRRT

Secondary structure (DSSP, 8-state):
---------------------------PPPEEEEEE-TTSS-EEEEESS-EEEEETTT--EEEE-SEEEEEEEETTEEEETTEEE-SEEEEEESSS-EEETTEEESSEEEEEE-

pLDDT: mean 76.84, std 19.69, range [37.34, 96.38]

Radius of gyration: 26.48 Å; chains: 1; bounding box: 50×28×90 Å